Protein AF-A0A2V9P1M4-F1 (afdb_monomer)

Radius of gyration: 25.51 Å; Cα contacts (8 Å, |Δi|>4): 39; chains: 1; bounding box: 44×71×65 Å

Mean predicted aligned error: 12.9 Å

Nearest PDB structures (foldseek):
  6bqh-assembly1_A  TM=2.956E-01  e=7.735E+00  Homo sapiens

Solvent-accessible surface area (backbone atoms only — not comparable to full-atom values): 7686 Å² total; per-residue (Å²): 138,79,82,74,81,78,71,78,79,81,72,79,72,79,83,75,91,84,79,88,86,86,81,90,72,54,71,66,60,48,50,52,46,45,53,58,19,52,78,68,78,41,53,51,71,60,44,52,52,50,53,57,50,47,46,73,73,38,70,52,53,63,55,52,50,49,51,54,49,22,50,51,42,26,52,50,50,50,46,65,73,47,45,63,48,50,76,73,69,48,84,81,51,72,71,57,52,52,52,50,51,54,52,30,69,76,41,18,60,63,52,30,52,54,53,50,54,53,48,56,61,48,52,69,72,75,110

Structure (mmCIF, N/CA/C/O backbone):
data_AF-A0A2V9P1M4-F1
#
_entry.id   AF-A0A2V9P1M4-F1
#
loop_
_atom_site.group_PDB
_atom_site.id
_atom_site.type_symbol
_atom_site.label_atom_id
_atom_site.label_alt_id
_atom_site.label_comp_id
_atom_site.label_asym_id
_atom_site.label_entity_id
_atom_site.label_seq_id
_atom_site.pdbx_PDB_ins_code
_atom_site.Cartn_x
_atom_site.Cartn_y
_atom_site.Cartn_z
_atom_site.occupancy
_atom_site.B_iso_or_equiv
_atom_site.auth_seq_id
_atom_site.auth_comp_id
_atom_site.auth_asym_id
_atom_site.auth_atom_id
_atom_site.pdbx_PDB_model_num
ATOM 1 N N . MET A 1 1 ? -6.732 -53.934 22.215 1.00 42.06 1 MET A N 1
ATOM 2 C CA . MET A 1 1 ? -5.546 -53.062 22.330 1.00 42.06 1 MET A CA 1
ATOM 3 C C . MET A 1 1 ? -5.959 -51.726 21.736 1.00 42.06 1 MET A C 1
ATOM 5 O O . MET A 1 1 ? -5.964 -51.581 20.524 1.00 42.06 1 MET A O 1
ATOM 9 N N . ALA A 1 2 ? -6.555 -50.879 22.578 1.00 39.78 2 ALA A N 1
ATOM 10 C CA . ALA A 1 2 ? -7.315 -49.707 22.156 1.00 39.78 2 ALA A CA 1
ATOM 11 C C . ALA A 1 2 ? -6.387 -48.534 21.825 1.00 39.78 2 ALA A C 1
ATOM 13 O O . ALA A 1 2 ? -5.403 -48.298 22.524 1.00 39.78 2 ALA A O 1
ATOM 14 N N . ASP A 1 3 ? -6.744 -47.843 20.750 1.00 48.31 3 ASP A N 1
ATOM 15 C CA . ASP A 1 3 ? -6.136 -46.643 20.192 1.00 48.31 3 ASP A CA 1
ATOM 16 C C . ASP A 1 3 ? -6.180 -45.480 21.204 1.00 48.31 3 ASP A C 1
ATOM 18 O O . ASP A 1 3 ? -7.155 -44.739 21.304 1.00 48.31 3 ASP A O 1
ATOM 22 N N . GLN A 1 4 ? -5.126 -45.365 22.020 1.00 50.44 4 GLN A N 1
ATOM 23 C CA . GLN A 1 4 ? -4.966 -44.318 23.042 1.00 50.44 4 GLN A CA 1
ATOM 24 C C . GLN A 1 4 ? -4.509 -42.971 22.458 1.00 50.44 4 GLN A C 1
ATOM 26 O O . GLN A 1 4 ? -4.372 -41.992 23.187 1.00 50.44 4 GLN A O 1
ATOM 31 N N . THR A 1 5 ? -4.303 -42.889 21.144 1.00 48.12 5 THR A N 1
ATOM 32 C CA . THR A 1 5 ? -3.754 -41.697 20.482 1.00 48.12 5 THR A CA 1
ATOM 33 C C . THR A 1 5 ? -4.825 -40.653 20.149 1.00 48.12 5 THR A C 1
ATOM 35 O O . THR A 1 5 ? -4.497 -39.500 19.886 1.00 48.12 5 THR A O 1
ATOM 38 N N . ASN A 1 6 ? -6.111 -41.021 20.210 1.00 47.22 6 ASN A N 1
ATOM 39 C CA . ASN A 1 6 ? -7.233 -40.174 19.782 1.00 47.22 6 ASN A CA 1
ATOM 40 C C . ASN A 1 6 ? -7.983 -39.447 20.920 1.00 47.22 6 ASN A C 1
ATOM 42 O O . ASN A 1 6 ? -8.973 -38.766 20.669 1.00 47.22 6 ASN A O 1
ATOM 46 N N . LEU A 1 7 ? -7.527 -39.563 22.173 1.00 46.69 7 LEU A N 1
ATOM 47 C CA . LEU A 1 7 ? -8.190 -38.961 23.346 1.00 46.69 7 LEU A CA 1
ATOM 48 C C . LEU A 1 7 ? -7.508 -37.685 23.873 1.00 46.69 7 LEU A C 1
ATOM 50 O O . LEU A 1 7 ? -8.046 -37.038 24.768 1.00 46.69 7 LEU A O 1
ATOM 54 N N . ALA A 1 8 ? -6.352 -37.292 23.324 1.00 45.22 8 ALA A N 1
ATOM 55 C CA . ALA A 1 8 ? -5.560 -36.178 23.859 1.00 45.22 8 ALA A CA 1
ATOM 56 C C . ALA A 1 8 ? -5.923 -34.788 23.294 1.00 45.22 8 ALA A C 1
ATOM 58 O O . ALA A 1 8 ? -5.619 -33.790 23.936 1.00 45.22 8 ALA A O 1
ATOM 59 N N . ASN A 1 9 ? -6.613 -34.698 22.150 1.00 50.12 9 ASN A N 1
ATOM 60 C CA . ASN A 1 9 ? -6.872 -33.413 21.471 1.00 50.12 9 ASN A CA 1
ATOM 61 C C . ASN A 1 9 ? -8.322 -32.904 21.585 1.00 50.12 9 ASN A C 1
ATOM 63 O O . ASN A 1 9 ? -8.681 -31.918 20.949 1.00 50.12 9 ASN A O 1
ATOM 67 N N . ALA A 1 10 ? -9.176 -33.550 22.384 1.00 49.53 10 ALA A N 1
ATOM 68 C CA . ALA A 1 10 ? -10.601 -33.208 22.471 1.00 49.53 10 ALA A CA 1
ATOM 69 C C . ALA A 1 10 ? -10.951 -32.166 23.556 1.00 49.53 10 ALA A C 1
ATOM 71 O O . ALA A 1 10 ? -12.132 -31.901 23.773 1.00 49.53 10 ALA A O 1
ATOM 72 N N . ASN A 1 11 ? -9.966 -31.596 24.268 1.00 51.00 11 ASN A N 1
ATOM 73 C CA . ASN A 1 11 ? -10.233 -30.793 25.472 1.00 51.00 11 ASN A CA 1
ATOM 74 C C . ASN A 1 11 ? -9.449 -29.472 25.583 1.00 51.00 11 ASN A C 1
ATOM 76 O O . ASN A 1 11 ? -9.343 -28.907 26.674 1.00 51.00 11 ASN A O 1
ATOM 80 N N . GLU A 1 12 ? -8.922 -28.941 24.479 1.00 57.66 12 GLU A N 1
ATOM 81 C CA . GLU A 1 12 ? -8.450 -27.554 24.464 1.00 57.66 12 GLU A CA 1
ATOM 82 C C . GLU A 1 12 ? -9.666 -26.622 24.437 1.00 57.66 12 GLU A C 1
ATOM 84 O O . GLU A 1 12 ? -10.280 -26.371 23.399 1.00 57.66 12 GLU A O 1
ATOM 89 N N . LYS A 1 13 ? -10.070 -26.138 25.617 1.00 63.06 13 LYS A N 1
ATOM 90 C CA . LYS A 1 13 ? -11.090 -25.091 25.721 1.00 63.06 13 LYS A CA 1
ATOM 91 C C . LYS A 1 13 ? -10.616 -23.867 24.925 1.00 63.06 13 LYS A C 1
ATOM 93 O O . LYS A 1 13 ? -9.470 -23.459 25.118 1.00 63.06 13 LYS A O 1
ATOM 98 N N . PRO A 1 14 ? -11.474 -23.246 24.092 1.00 69.38 14 PRO A N 1
ATOM 99 C CA . PRO A 1 14 ? -11.111 -22.019 23.401 1.00 69.38 14 PRO A CA 1
ATOM 100 C C . PRO A 1 14 ? -10.651 -20.974 24.418 1.00 69.38 14 PRO A C 1
ATOM 102 O O . PRO A 1 14 ? -11.343 -20.721 25.408 1.00 69.38 14 PRO A O 1
ATOM 105 N N . GLU A 1 15 ? -9.487 -20.378 24.180 1.00 83.00 15 GLU A N 1
ATOM 106 C CA . GLU A 1 15 ? -8.945 -19.341 25.050 1.00 83.00 15 GLU A CA 1
ATOM 107 C C . GLU A 1 15 ? -9.929 -18.160 25.133 1.00 83.00 15 GLU A C 1
ATOM 109 O O . GLU A 1 15 ? -10.328 -17.570 24.122 1.00 83.00 15 GLU A O 1
ATOM 114 N N . LEU A 1 16 ? -10.367 -17.837 26.353 1.00 88.88 16 LEU A N 1
ATOM 115 C CA . LEU A 1 16 ? -11.350 -16.784 26.587 1.00 88.88 16 LEU A CA 1
ATOM 116 C C . LEU A 1 16 ? -10.708 -15.404 26.399 1.00 88.88 16 LEU A C 1
ATOM 118 O O . LEU A 1 16 ? -9.660 -15.089 26.963 1.00 88.88 16 LEU A O 1
ATOM 122 N N . ARG A 1 17 ? -11.384 -14.534 25.643 1.00 86.19 17 ARG A N 1
ATOM 123 C CA . ARG A 1 17 ? -10.972 -13.139 25.436 1.00 86.19 17 ARG A CA 1
ATOM 124 C C . ARG A 1 17 ? -11.319 -12.320 26.688 1.00 86.19 17 ARG A C 1
ATOM 126 O O . ARG A 1 17 ? -12.442 -11.852 26.821 1.00 86.19 17 ARG A O 1
ATOM 133 N N . VAL A 1 18 ? -10.364 -12.169 27.608 1.00 92.69 18 VAL A N 1
ATOM 134 C CA . VAL A 1 18 ? -10.581 -11.531 28.930 1.00 92.69 18 VAL A CA 1
ATOM 135 C C . VAL A 1 18 ? -9.950 -10.143 29.089 1.00 92.69 18 VAL A C 1
ATOM 137 O O . VAL A 1 18 ? -10.077 -9.521 30.142 1.00 92.69 18 VAL A O 1
ATOM 140 N N . LYS A 1 19 ? -9.224 -9.655 28.078 1.00 91.56 19 LYS A N 1
ATOM 141 C CA . LYS A 1 19 ? -8.552 -8.347 28.104 1.00 91.56 19 LYS A CA 1
ATOM 142 C C . LYS A 1 19 ? -9.238 -7.377 27.148 1.00 91.56 19 LYS A C 1
ATOM 144 O O . LYS A 1 19 ? -9.525 -7.738 26.009 1.00 91.56 19 LYS A O 1
ATOM 149 N N . THR A 1 20 ? -9.434 -6.146 27.608 1.00 92.50 20 THR A N 1
ATOM 150 C CA . THR A 1 20 ? -10.023 -5.058 26.821 1.00 92.50 20 THR A CA 1
ATOM 151 C C . THR A 1 20 ? -8.928 -4.115 26.337 1.00 92.50 20 THR A C 1
ATOM 153 O O . THR A 1 20 ? -8.120 -3.645 27.135 1.00 92.50 20 THR A O 1
ATOM 156 N N . ALA A 1 21 ? -8.930 -3.820 25.038 1.00 88.81 21 ALA A N 1
ATOM 157 C CA . ALA A 1 21 ? -8.201 -2.705 24.444 1.00 88.81 21 ALA A CA 1
ATOM 158 C C . ALA A 1 21 ? -9.233 -1.677 23.966 1.00 88.81 21 ALA A C 1
ATOM 160 O O . ALA A 1 21 ? -10.170 -2.040 23.256 1.00 88.81 21 ALA A O 1
ATOM 161 N N . SER A 1 22 ? -9.099 -0.420 24.385 1.00 91.50 22 SER A N 1
ATOM 162 C CA . SER A 1 22 ? -10.086 0.628 24.107 1.00 91.50 22 SER A CA 1
ATOM 163 C C . SER A 1 22 ? -9.425 1.985 23.898 1.00 91.50 22 SER A C 1
ATOM 165 O O . SER A 1 22 ? -8.449 2.305 24.575 1.00 91.50 22 SER A O 1
ATOM 167 N N . THR A 1 23 ? -10.017 2.799 23.029 1.00 93.62 23 THR A N 1
ATOM 168 C CA . THR A 1 23 ? -9.713 4.224 22.860 1.00 93.62 23 THR A CA 1
ATOM 169 C C . THR A 1 23 ? -11.022 5.006 22.763 1.00 93.62 23 THR A C 1
ATOM 171 O O . THR A 1 23 ? -12.066 4.420 22.473 1.00 93.62 23 THR A O 1
ATOM 174 N N . LYS A 1 24 ? -10.986 6.309 23.042 1.00 96.25 24 LYS A N 1
ATOM 175 C CA . LYS A 1 24 ? -12.150 7.184 22.860 1.00 96.25 24 LYS A CA 1
ATOM 176 C C . LYS A 1 24 ? -12.200 7.652 21.409 1.00 96.25 24 LYS A C 1
ATOM 178 O O . LYS A 1 24 ? -11.156 7.963 20.846 1.00 96.25 24 LYS A O 1
ATOM 183 N N . LEU A 1 25 ? -13.405 7.706 20.857 1.00 95.62 25 LEU A N 1
ATOM 184 C CA . LEU A 1 25 ? -13.701 8.202 19.518 1.00 95.62 25 LEU A CA 1
ATOM 185 C C . LEU A 1 25 ? -14.767 9.289 19.629 1.00 95.62 25 LEU A C 1
ATOM 187 O O . LEU A 1 25 ? -15.576 9.289 20.562 1.00 95.62 25 LEU A O 1
ATOM 191 N N . THR A 1 26 ? -14.748 10.216 18.689 1.00 97.69 26 THR A N 1
ATOM 192 C CA . THR A 1 26 ? -15.862 11.121 18.426 1.00 97.69 26 THR A CA 1
ATOM 193 C C . THR A 1 26 ? -17.036 10.356 17.811 1.00 97.69 26 THR A C 1
ATOM 195 O O . THR A 1 26 ? -16.881 9.237 17.319 1.00 97.69 26 THR A O 1
ATOM 198 N N . GLU A 1 27 ? -18.219 10.971 17.817 1.00 96.94 27 GLU A N 1
ATOM 199 C CA . GLU A 1 27 ? -19.419 10.379 17.214 1.00 96.94 27 GLU A CA 1
ATOM 200 C C . GLU A 1 27 ? -19.220 10.092 15.717 1.00 96.94 27 GLU A C 1
ATOM 202 O O . GLU A 1 27 ? -19.555 9.011 15.238 1.00 96.94 27 GLU A O 1
ATOM 207 N N . ASN A 1 28 ? -18.599 11.030 14.992 1.00 96.69 28 ASN A N 1
ATOM 208 C CA . ASN A 1 28 ? -18.330 10.879 13.562 1.00 96.69 28 ASN A CA 1
ATOM 209 C C . ASN A 1 28 ? -17.363 9.721 13.285 1.00 96.69 28 ASN A C 1
ATOM 211 O O . ASN A 1 28 ? -17.659 8.875 12.446 1.00 96.69 28 ASN A O 1
ATOM 215 N N . GLU A 1 29 ? -16.250 9.639 14.023 1.00 96.00 29 GLU A N 1
ATOM 216 C CA . GLU A 1 29 ? -15.299 8.530 13.877 1.00 96.00 29 GLU A CA 1
ATOM 217 C C . GLU A 1 29 ? -15.983 7.186 14.148 1.00 96.00 29 GLU A C 1
ATOM 219 O O . GLU A 1 29 ? -15.779 6.227 13.409 1.00 96.00 29 GLU A O 1
ATOM 224 N N . PHE A 1 30 ? -16.831 7.099 15.178 1.00 96.19 30 PHE A N 1
ATOM 225 C CA . PHE A 1 30 ? -17.548 5.862 15.478 1.00 96.19 30 PHE A CA 1
ATOM 226 C C . PHE A 1 30 ? -18.547 5.478 14.373 1.00 96.19 30 PHE A C 1
ATOM 228 O O . PHE A 1 30 ? -18.597 4.308 13.985 1.00 96.19 30 PHE A O 1
ATOM 235 N N . ALA A 1 31 ? -19.283 6.446 13.820 1.00 96.31 31 ALA A N 1
ATOM 236 C CA . ALA A 1 31 ? -20.208 6.223 12.709 1.00 96.31 31 ALA A CA 1
ATOM 237 C C . ALA A 1 31 ? -19.494 5.712 11.442 1.00 96.31 31 ALA A C 1
ATOM 239 O O . ALA A 1 31 ? -20.002 4.820 10.759 1.00 96.31 31 ALA A O 1
ATOM 240 N N . GLU A 1 32 ? -18.292 6.216 11.147 1.00 95.75 32 GLU A N 1
ATOM 241 C CA . GLU A 1 32 ? -17.460 5.712 10.047 1.00 95.75 32 GLU A CA 1
ATOM 242 C C . GLU A 1 32 ? -17.068 4.242 10.252 1.00 95.75 32 GLU A C 1
ATOM 244 O O . GLU A 1 32 ? -17.186 3.427 9.328 1.00 95.75 32 GLU A O 1
ATOM 249 N N . LEU A 1 33 ? -16.659 3.872 11.473 1.00 95.25 33 LEU A N 1
ATOM 250 C CA . LEU A 1 33 ? -16.329 2.483 11.804 1.00 95.25 33 LEU A CA 1
ATOM 251 C C . LEU A 1 33 ? -17.547 1.563 11.686 1.00 95.25 33 LEU A C 1
ATOM 253 O O . LEU A 1 33 ? -17.433 0.442 11.181 1.00 95.25 33 LEU A O 1
ATOM 257 N N . GLU A 1 34 ? -18.713 2.029 12.132 1.00 96.31 34 GLU A N 1
ATOM 258 C CA . GLU A 1 34 ? -19.965 1.282 12.048 1.00 96.31 34 GLU A CA 1
ATOM 259 C C . GLU A 1 34 ? -20.385 1.039 10.598 1.00 96.31 34 GLU A C 1
ATOM 261 O O . GLU A 1 34 ? -20.682 -0.103 10.225 1.00 96.31 34 GLU A O 1
ATOM 266 N N . ALA A 1 35 ? -20.330 2.069 9.754 1.00 95.69 35 ALA A N 1
ATOM 267 C CA . ALA A 1 35 ? -20.619 1.944 8.331 1.00 95.69 35 ALA A CA 1
ATOM 268 C C . ALA A 1 35 ? -19.660 0.953 7.649 1.00 95.69 35 ALA A C 1
ATOM 270 O O . ALA A 1 35 ? -20.094 0.075 6.897 1.00 95.69 35 ALA A O 1
ATOM 271 N N . PHE A 1 36 ? -18.360 1.044 7.943 1.00 95.62 36 PHE A N 1
ATOM 272 C CA . PHE A 1 36 ? -17.340 0.182 7.347 1.00 95.62 36 PHE A CA 1
ATOM 273 C C . PHE A 1 36 ? -17.480 -1.293 7.752 1.00 95.62 36 PHE A C 1
ATOM 275 O O . PHE A 1 36 ? -17.316 -2.187 6.911 1.00 95.62 36 PHE A O 1
ATOM 282 N N . ALA A 1 37 ? -17.773 -1.555 9.030 1.00 94.69 37 ALA A N 1
ATOM 283 C CA . ALA A 1 37 ? -17.994 -2.902 9.550 1.00 94.69 37 ALA A CA 1
ATOM 284 C C . ALA A 1 37 ? -19.296 -3.504 8.997 1.00 94.69 37 ALA A C 1
ATOM 286 O O . ALA A 1 37 ? -19.308 -4.654 8.545 1.00 94.69 37 ALA A O 1
ATOM 287 N N . SER A 1 38 ? -20.359 -2.697 8.925 1.00 93.94 38 SER A N 1
ATOM 288 C CA . SER A 1 38 ? -21.662 -3.104 8.387 1.00 93.94 38 SER A CA 1
ATOM 289 C C . SER A 1 38 ? -21.583 -3.507 6.915 1.00 93.94 38 SER A C 1
ATOM 291 O O . SER A 1 38 ? -22.130 -4.541 6.535 1.00 93.94 38 SER A O 1
ATOM 293 N N . GLN A 1 39 ? -20.820 -2.774 6.093 1.00 94.50 39 GLN A N 1
ATOM 294 C CA . GLN A 1 39 ? -20.564 -3.137 4.689 1.00 94.50 39 GLN A CA 1
ATOM 295 C C . GLN A 1 39 ? -19.907 -4.519 4.524 1.00 94.50 39 GLN A C 1
ATOM 297 O O . GLN A 1 39 ? -20.012 -5.132 3.464 1.00 94.50 39 GLN A O 1
ATOM 302 N N . ARG A 1 40 ? -19.230 -5.024 5.563 1.00 91.88 40 ARG A N 1
ATOM 303 C CA . ARG A 1 40 ? -18.559 -6.334 5.582 1.00 91.88 40 ARG A CA 1
ATOM 304 C C . ARG A 1 40 ? -19.359 -7.412 6.313 1.00 91.88 40 ARG A C 1
ATOM 306 O O . ARG A 1 40 ? -18.865 -8.528 6.450 1.00 91.88 40 ARG A O 1
ATOM 313 N N . GLY A 1 41 ? -20.566 -7.096 6.791 1.00 94.50 41 GLY A N 1
ATOM 314 C CA . GLY A 1 41 ? -21.385 -8.015 7.584 1.00 94.50 41 GLY A CA 1
ATOM 315 C C . GLY A 1 41 ? -20.748 -8.391 8.927 1.00 94.50 41 GLY A C 1
ATOM 316 O O . GLY A 1 41 ? -20.981 -9.488 9.430 1.00 94.50 41 GLY A O 1
ATOM 317 N N . GLN A 1 42 ? -19.908 -7.518 9.489 1.00 94.81 42 GLN A N 1
ATOM 318 C CA . GLN A 1 42 ? -19.200 -7.741 10.751 1.00 94.81 42 GLN A CA 1
ATOM 319 C C . GLN A 1 42 ? -19.630 -6.718 11.805 1.00 94.81 42 GLN A C 1
ATOM 321 O O . GLN A 1 42 ? -20.040 -5.607 11.479 1.00 94.81 42 GLN A O 1
ATOM 326 N N . SER A 1 43 ? -19.503 -7.071 13.088 1.00 95.31 43 SER A N 1
ATOM 327 C CA . SER A 1 43 ? -19.643 -6.090 14.167 1.00 95.31 43 SER A CA 1
ATOM 328 C C . SER A 1 43 ? -18.399 -5.206 14.256 1.00 95.31 43 SER A C 1
ATOM 330 O O . SER A 1 43 ? -17.286 -5.652 13.959 1.00 95.31 43 SER A O 1
ATOM 332 N N . VAL A 1 44 ? -18.570 -3.975 14.746 1.00 94.31 44 VAL A N 1
ATOM 333 C CA . VAL A 1 44 ? -17.458 -3.036 14.971 1.00 94.31 44 VAL A CA 1
ATOM 334 C C . VAL A 1 44 ? -16.374 -3.663 15.851 1.00 94.31 44 VAL A C 1
ATOM 336 O O . VAL A 1 44 ? -15.193 -3.575 15.535 1.00 94.31 44 VAL A O 1
ATOM 339 N N . SER A 1 45 ? -16.750 -4.376 16.918 1.00 92.50 45 SER A N 1
ATOM 340 C CA . SER A 1 45 ? -15.787 -5.019 17.822 1.00 92.50 45 SER A CA 1
ATOM 341 C C . SER A 1 45 ? -14.973 -6.134 17.155 1.00 92.50 45 SER A C 1
ATOM 343 O O . SER A 1 45 ? -13.778 -6.261 17.428 1.00 92.50 45 SER A O 1
ATOM 345 N N . GLU A 1 46 ? -15.589 -6.947 16.291 1.00 93.12 46 GLU A N 1
ATOM 346 C CA . GLU A 1 46 ? -14.862 -8.001 15.575 1.00 93.12 46 GLU A CA 1
ATOM 347 C C . GLU A 1 46 ? -13.950 -7.396 14.502 1.00 93.12 46 GLU A C 1
ATOM 349 O O . GLU A 1 46 ? -12.797 -7.814 14.383 1.00 93.12 46 GLU A O 1
ATOM 354 N N . TRP A 1 47 ? -14.415 -6.355 13.806 1.00 94.62 47 TRP A N 1
ATOM 355 C CA . TRP A 1 47 ? -13.594 -5.621 12.849 1.00 94.62 47 TRP A CA 1
ATOM 356 C C . TRP A 1 47 ? -12.378 -4.955 13.518 1.00 94.62 47 TRP A C 1
ATOM 358 O O . TRP A 1 47 ? -11.251 -5.202 13.088 1.00 94.62 47 TRP A O 1
ATOM 368 N N . ILE A 1 48 ? -12.562 -4.198 14.611 1.00 93.81 48 ILE A N 1
ATOM 369 C CA . ILE A 1 48 ? -11.463 -3.544 15.353 1.00 93.81 48 ILE A CA 1
ATOM 370 C C . ILE A 1 48 ? -10.418 -4.578 15.774 1.00 93.81 48 ILE A C 1
ATOM 372 O O . ILE A 1 48 ? -9.215 -4.378 15.602 1.00 93.81 48 ILE A O 1
ATOM 376 N N . ARG A 1 49 ? -10.870 -5.717 16.309 1.00 92.56 49 ARG A N 1
ATOM 377 C CA . ARG A 1 49 ? -9.972 -6.797 16.720 1.00 92.56 49 ARG A CA 1
ATOM 378 C C . ARG A 1 49 ? -9.161 -7.326 15.541 1.00 92.56 49 ARG A C 1
ATOM 380 O O . ARG A 1 49 ? -7.954 -7.520 15.682 1.00 92.56 49 ARG A O 1
ATOM 387 N N . GLN A 1 50 ? -9.810 -7.598 14.411 1.00 91.25 50 GLN A N 1
ATOM 388 C CA . GLN A 1 50 ? -9.133 -8.093 13.214 1.00 91.25 50 GLN A CA 1
ATOM 389 C C . GLN A 1 50 ? -8.127 -7.071 12.689 1.00 91.25 50 GLN A C 1
ATOM 391 O O . GLN A 1 50 ? -6.987 -7.450 12.436 1.00 91.25 50 GLN A O 1
ATOM 396 N N . ALA A 1 51 ? -8.507 -5.795 12.610 1.00 90.25 51 ALA A N 1
ATOM 397 C CA . ALA A 1 51 ? -7.639 -4.712 12.165 1.00 90.25 51 ALA A CA 1
ATOM 398 C C . ALA A 1 51 ? -6.378 -4.607 13.040 1.00 90.25 51 ALA A C 1
ATOM 400 O O . ALA A 1 51 ? -5.266 -4.752 12.531 1.00 90.25 51 ALA A O 1
ATOM 401 N N . LEU A 1 52 ? -6.532 -4.489 14.364 1.00 91.12 52 LEU A N 1
ATOM 402 C CA . LEU A 1 52 ? -5.404 -4.371 15.297 1.00 91.12 52 LEU A CA 1
ATOM 403 C C . LEU A 1 52 ? -4.491 -5.603 15.275 1.00 91.12 52 LEU A C 1
ATOM 405 O O . LEU A 1 52 ? -3.269 -5.476 15.233 1.00 91.12 52 LEU A O 1
ATOM 409 N N . LEU A 1 53 ? -5.064 -6.811 15.281 1.00 91.19 53 LEU A N 1
ATOM 410 C CA . LEU A 1 53 ? -4.260 -8.033 15.230 1.00 91.19 53 LEU A CA 1
ATOM 411 C C . LEU A 1 53 ? -3.589 -8.221 13.870 1.00 91.19 53 LEU A C 1
ATOM 413 O O . LEU A 1 53 ? -2.491 -8.769 13.823 1.00 91.19 53 LEU A O 1
ATOM 417 N N . SER A 1 54 ? -4.225 -7.795 12.777 1.00 85.94 54 SER A N 1
ATOM 418 C CA . SER A 1 54 ? -3.621 -7.854 11.447 1.00 85.94 54 SER A CA 1
ATOM 419 C C . SER A 1 54 ? -2.396 -6.952 11.353 1.00 85.94 54 SER A C 1
ATOM 421 O O . SER A 1 54 ? -1.376 -7.401 10.837 1.00 85.94 54 SER A O 1
ATOM 423 N N . GLU A 1 55 ? -2.455 -5.758 11.947 1.00 84.69 55 GLU A N 1
ATOM 424 C CA . GLU A 1 55 ? -1.342 -4.809 11.983 1.00 84.69 55 GLU A CA 1
ATOM 425 C C . GLU A 1 55 ? -0.183 -5.340 12.837 1.00 84.69 55 GLU A C 1
ATOM 427 O O . GLU A 1 55 ? 0.962 -5.375 12.396 1.00 84.69 55 GLU A O 1
ATOM 432 N N . VAL A 1 56 ? -0.480 -5.868 14.032 1.00 85.31 56 VAL A N 1
ATOM 433 C CA . VAL A 1 56 ? 0.539 -6.449 14.927 1.00 85.31 56 VAL A CA 1
ATOM 434 C C . VAL A 1 56 ? 1.189 -7.700 14.329 1.00 85.31 56 VAL A C 1
ATOM 436 O O . VAL A 1 56 ? 2.382 -7.931 14.522 1.00 85.31 56 VAL A O 1
ATOM 439 N N . ARG A 1 57 ? 0.421 -8.534 13.619 1.00 83.75 57 ARG A N 1
ATOM 440 C CA . ARG A 1 57 ? 0.923 -9.781 13.012 1.00 83.75 57 ARG A CA 1
ATOM 441 C C . ARG A 1 57 ? 1.653 -9.538 11.700 1.00 83.75 57 ARG A C 1
ATOM 443 O O . ARG A 1 57 ? 2.589 -10.269 11.393 1.00 83.75 57 ARG A O 1
ATOM 450 N N . ASN A 1 58 ? 1.242 -8.524 10.943 1.00 73.12 58 ASN A N 1
ATOM 451 C CA . ASN A 1 58 ? 1.825 -8.181 9.655 1.00 73.12 58 ASN A CA 1
ATOM 452 C C . ASN A 1 58 ? 2.299 -6.720 9.604 1.00 73.12 58 ASN A C 1
ATOM 454 O O . ASN A 1 58 ? 1.926 -6.003 8.675 1.00 73.12 58 ASN A O 1
ATOM 458 N N . PRO A 1 59 ? 3.222 -6.288 10.482 1.00 62.56 59 PRO A N 1
ATOM 459 C CA . PRO A 1 59 ? 3.817 -4.952 10.383 1.00 62.56 59 PRO A CA 1
ATOM 460 C C . PRO A 1 59 ? 4.587 -4.775 9.060 1.00 62.56 59 PRO A C 1
ATOM 462 O O . PRO A 1 59 ? 4.875 -3.666 8.622 1.00 62.56 59 PRO A O 1
ATOM 465 N N . ARG A 1 60 ? 4.910 -5.892 8.388 1.00 53.97 60 ARG A N 1
ATOM 466 C CA . ARG A 1 60 ? 5.523 -5.937 7.059 1.00 53.97 60 ARG A CA 1
ATOM 467 C C . ARG A 1 60 ? 4.527 -5.812 5.907 1.00 53.97 60 ARG A C 1
ATOM 469 O O . ARG A 1 60 ? 4.997 -5.668 4.791 1.00 53.97 60 ARG A O 1
ATOM 476 N N . ASN A 1 61 ? 3.205 -5.848 6.105 1.00 57.56 61 ASN A N 1
ATOM 477 C CA . ASN A 1 61 ? 2.261 -5.714 4.985 1.00 57.56 61 ASN A CA 1
ATOM 478 C C . ASN A 1 61 ? 2.377 -4.347 4.301 1.00 57.56 61 ASN A C 1
ATOM 480 O O . ASN A 1 61 ? 2.256 -4.283 3.079 1.00 57.56 61 ASN A O 1
ATOM 484 N N . SER A 1 62 ? 2.697 -3.279 5.037 1.00 62.62 62 SER A N 1
ATOM 485 C CA . SER A 1 62 ? 3.005 -1.977 4.433 1.00 62.62 62 SER A CA 1
ATOM 486 C C . SER A 1 62 ? 4.295 -2.036 3.603 1.00 62.62 62 SER A C 1
ATOM 488 O O . SER A 1 62 ? 4.312 -1.589 2.457 1.00 62.62 62 SER A O 1
ATOM 490 N N . ALA A 1 63 ? 5.342 -2.688 4.121 1.00 64.94 63 ALA A N 1
ATOM 491 C CA . ALA A 1 63 ? 6.608 -2.884 3.419 1.00 64.94 63 ALA A CA 1
ATOM 492 C C . ALA A 1 63 ? 6.442 -3.771 2.174 1.00 64.94 63 ALA A C 1
ATOM 494 O O . ALA A 1 63 ? 6.885 -3.400 1.095 1.00 64.94 63 ALA A O 1
ATOM 495 N N . THR A 1 64 ? 5.750 -4.905 2.277 1.00 72.75 64 THR A N 1
ATOM 496 C CA . THR A 1 64 ? 5.454 -5.807 1.157 1.00 72.75 64 THR A CA 1
ATOM 497 C C . THR A 1 64 ? 4.601 -5.114 0.103 1.00 72.75 64 THR A C 1
ATOM 499 O O . THR A 1 64 ? 4.908 -5.221 -1.081 1.00 72.75 64 THR A O 1
ATOM 502 N N . THR A 1 65 ? 3.589 -4.341 0.506 1.00 79.12 65 THR A N 1
ATOM 503 C CA . THR A 1 65 ? 2.781 -3.540 -0.427 1.00 79.12 65 THR A CA 1
ATOM 504 C C . THR A 1 65 ? 3.641 -2.498 -1.136 1.00 79.12 65 THR A C 1
ATOM 506 O O . THR A 1 65 ? 3.552 -2.354 -2.354 1.00 79.12 65 THR A O 1
ATOM 509 N N . PHE A 1 66 ? 4.536 -1.825 -0.410 1.00 81.88 66 PHE A N 1
ATOM 510 C CA . PHE A 1 66 ? 5.480 -0.875 -0.991 1.00 81.88 66 PHE A CA 1
ATOM 511 C C . PHE A 1 66 ? 6.480 -1.547 -1.947 1.00 81.88 66 PHE A C 1
ATOM 513 O O . PHE A 1 66 ? 6.767 -1.010 -3.018 1.00 81.88 66 PHE A O 1
ATOM 520 N N . HIS A 1 67 ? 6.974 -2.743 -1.616 1.00 86.12 67 HIS A N 1
ATOM 521 C CA . HIS A 1 67 ? 7.851 -3.525 -2.486 1.00 86.12 67 HIS A CA 1
ATOM 522 C C . HIS A 1 67 ? 7.134 -3.947 -3.772 1.00 86.12 67 HIS A C 1
ATOM 524 O O . HIS A 1 67 ? 7.657 -3.713 -4.859 1.00 86.12 67 HIS A O 1
ATOM 530 N N . VAL A 1 68 ? 5.914 -4.487 -3.673 1.00 89.69 68 VAL A N 1
ATOM 531 C CA . VAL A 1 68 ? 5.099 -4.860 -4.842 1.00 89.69 68 VAL A CA 1
ATOM 532 C C . VAL A 1 68 ? 4.800 -3.634 -5.703 1.00 89.69 68 VAL A C 1
ATOM 534 O O . VAL A 1 68 ? 4.975 -3.677 -6.920 1.00 89.69 68 VAL A O 1
ATOM 537 N N . PHE A 1 69 ? 4.417 -2.514 -5.087 1.00 90.19 69 PHE A N 1
ATOM 538 C CA . PHE A 1 69 ? 4.194 -1.257 -5.797 1.00 90.19 69 PHE A CA 1
ATOM 539 C C . PHE A 1 69 ? 5.460 -0.773 -6.519 1.00 90.19 69 PHE A C 1
ATOM 541 O O . PHE A 1 69 ? 5.398 -0.357 -7.675 1.00 90.19 69 PHE A O 1
ATOM 548 N N . THR A 1 70 ? 6.622 -0.892 -5.877 1.00 93.44 70 THR A N 1
ATOM 549 C CA . THR A 1 70 ? 7.915 -0.540 -6.474 1.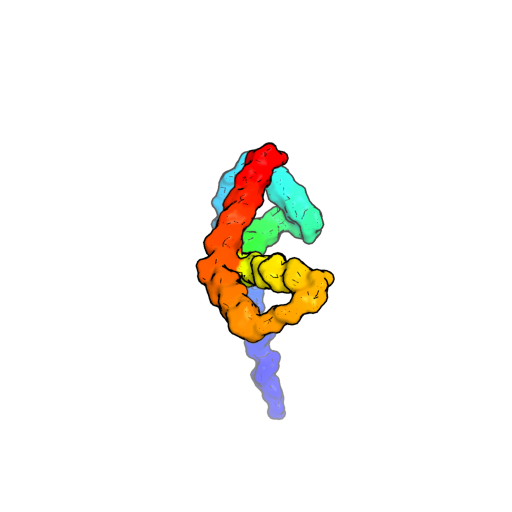00 93.44 70 THR A CA 1
ATOM 550 C C . THR A 1 70 ? 8.249 -1.410 -7.687 1.00 93.44 70 THR A C 1
ATOM 552 O O . THR A 1 70 ? 8.718 -0.886 -8.700 1.00 93.44 70 THR A O 1
ATOM 555 N N . GLU A 1 71 ? 7.979 -2.716 -7.630 1.00 95.44 71 GLU A N 1
ATOM 556 C CA . GLU A 1 71 ? 8.170 -3.605 -8.782 1.00 95.44 71 GLU A CA 1
ATOM 557 C C . GLU A 1 71 ? 7.202 -3.286 -9.927 1.00 95.44 71 GLU A C 1
ATOM 559 O O . GLU A 1 71 ? 7.626 -3.232 -11.081 1.00 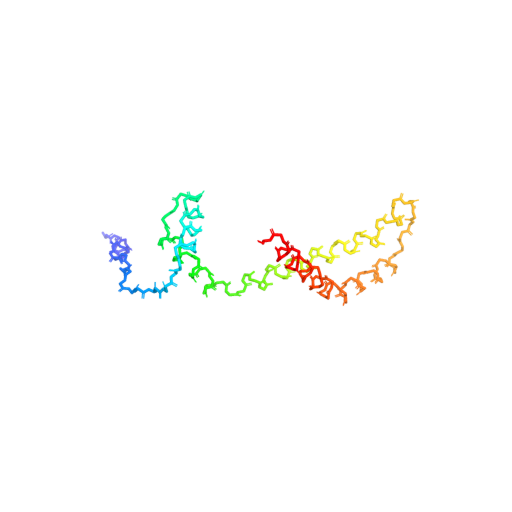95.44 71 GLU A O 1
ATOM 564 N N . LEU A 1 72 ? 5.934 -2.976 -9.633 1.00 95.62 72 LEU A N 1
ATOM 565 C CA . LEU A 1 72 ? 4.963 -2.545 -10.647 1.00 95.62 72 LEU A CA 1
ATOM 566 C C . LEU A 1 72 ? 5.404 -1.261 -11.361 1.00 95.62 72 LEU A C 1
ATOM 568 O O . LEU A 1 72 ? 5.317 -1.175 -12.586 1.00 95.62 72 LEU A O 1
ATOM 572 N N . VAL A 1 73 ? 5.933 -0.283 -10.620 1.00 95.06 73 VAL A N 1
ATOM 573 C CA . VAL A 1 73 ? 6.518 0.935 -11.206 1.00 95.06 73 VAL A CA 1
ATOM 574 C C . VAL A 1 73 ? 7.742 0.595 -12.059 1.00 95.06 73 VAL A C 1
ATOM 576 O O . VAL A 1 73 ? 7.917 1.168 -13.134 1.00 95.06 73 VAL A O 1
ATOM 579 N N . GLY A 1 74 ? 8.565 -0.363 -11.627 1.00 96.00 74 GLY A N 1
ATOM 580 C CA . GLY A 1 74 ? 9.677 -0.883 -12.421 1.00 96.00 74 GLY A CA 1
ATOM 581 C C . GLY A 1 74 ? 9.220 -1.464 -13.763 1.00 96.00 74 GLY A C 1
ATOM 582 O O . GLY A 1 74 ? 9.757 -1.092 -14.805 1.00 96.00 74 GLY A O 1
ATOM 583 N N . ILE A 1 75 ? 8.183 -2.306 -13.752 1.00 96.50 75 ILE A N 1
ATOM 584 C CA . ILE A 1 75 ? 7.583 -2.881 -14.966 1.00 96.50 75 ILE A CA 1
ATOM 585 C C . ILE A 1 75 ? 7.024 -1.775 -15.865 1.00 96.50 75 ILE A C 1
ATOM 587 O O . ILE A 1 75 ? 7.304 -1.761 -17.061 1.00 96.50 75 ILE A O 1
ATOM 591 N N . GLN A 1 76 ? 6.287 -0.811 -15.306 1.00 94.88 76 GLN A N 1
ATOM 592 C CA . GLN A 1 76 ? 5.756 0.319 -16.070 1.00 94.88 76 GLN A CA 1
ATOM 593 C C . GLN A 1 76 ? 6.876 1.119 -16.750 1.00 94.88 76 GLN A C 1
ATOM 595 O O . GLN A 1 76 ? 6.763 1.448 -17.930 1.00 94.88 76 GLN A O 1
ATOM 600 N N . LEU A 1 77 ? 7.961 1.424 -16.033 1.00 95.38 77 LEU A N 1
ATOM 601 C CA . LEU A 1 77 ? 9.111 2.133 -16.596 1.00 95.38 77 LEU A CA 1
ATOM 602 C C . LEU A 1 77 ? 9.776 1.319 -17.706 1.00 95.38 77 LEU A C 1
ATOM 604 O O . LEU A 1 77 ? 10.072 1.875 -18.761 1.00 95.38 77 LEU A O 1
ATOM 608 N N . LEU A 1 78 ? 9.982 0.018 -17.502 1.00 95.75 78 LEU A N 1
ATOM 609 C CA . LEU A 1 78 ? 10.539 -0.863 -18.526 1.00 95.75 78 LEU A CA 1
ATOM 610 C C . LEU A 1 78 ? 9.673 -0.852 -19.792 1.00 95.75 78 LEU A C 1
ATOM 612 O O . LEU A 1 78 ? 10.191 -0.647 -20.887 1.00 95.75 78 LEU A O 1
ATOM 616 N N . LEU A 1 79 ? 8.355 -0.996 -19.642 1.00 94.75 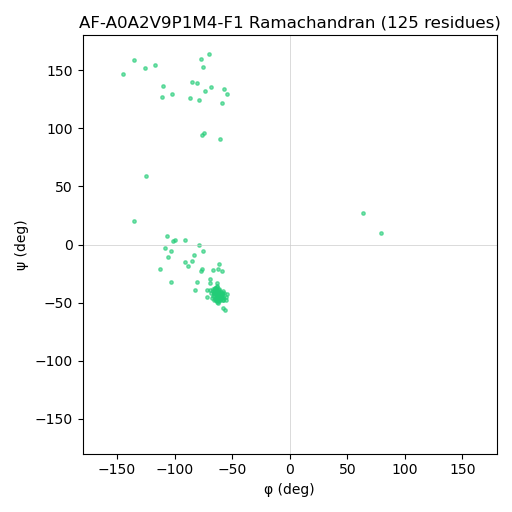79 LEU A N 1
ATOM 617 C CA . LEU A 1 79 ? 7.409 -0.962 -20.75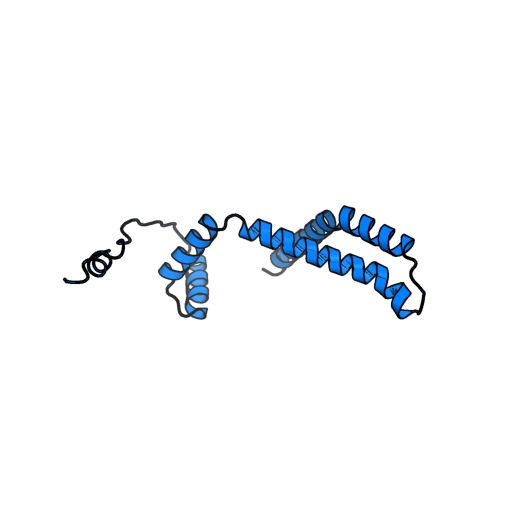5 1.00 94.75 79 LEU A CA 1
ATOM 618 C C . LEU A 1 79 ? 7.443 0.384 -21.483 1.00 94.75 79 LEU A C 1
ATOM 620 O O . LEU A 1 79 ? 7.583 0.409 -22.698 1.00 94.75 79 LEU A O 1
ATOM 624 N N . LEU A 1 80 ? 7.385 1.513 -20.777 1.00 92.38 80 LEU A N 1
ATOM 625 C CA . LEU A 1 80 ? 7.390 2.832 -21.422 1.00 92.38 80 LEU A CA 1
ATOM 626 C C . LEU A 1 80 ? 8.682 3.114 -22.201 1.00 92.38 80 LEU A C 1
ATOM 628 O O . LEU A 1 80 ? 8.626 3.726 -23.266 1.00 92.38 80 LEU A O 1
ATOM 632 N N . ASN A 1 81 ? 9.829 2.651 -21.699 1.00 91.00 81 ASN A N 1
ATOM 633 C CA . ASN A 1 81 ? 11.114 2.845 -22.374 1.00 91.00 81 ASN A CA 1
ATOM 634 C C . ASN A 1 81 ? 11.320 1.892 -23.564 1.00 91.00 81 ASN A C 1
ATOM 636 O O . ASN A 1 81 ? 12.085 2.214 -24.467 1.00 91.00 81 ASN A O 1
ATOM 640 N N . THR A 1 82 ? 10.632 0.747 -23.598 1.00 92.25 82 THR A N 1
ATOM 641 C CA . THR A 1 82 ? 10.809 -0.272 -24.650 1.00 92.25 82 THR A CA 1
ATOM 642 C C . THR A 1 82 ? 9.695 -0.265 -25.699 1.00 92.25 82 THR A C 1
ATOM 644 O O . THR A 1 82 ? 9.961 -0.511 -26.873 1.00 92.25 82 THR A O 1
ATOM 647 N N . LEU A 1 83 ? 8.456 0.076 -25.334 1.00 91.56 83 LEU A N 1
ATOM 648 C CA . LEU A 1 83 ? 7.298 0.032 -26.236 1.00 91.56 83 LEU A CA 1
ATOM 649 C C . LEU A 1 83 ? 7.400 1.021 -27.398 1.00 91.56 83 LEU A C 1
ATOM 651 O O . LEU A 1 83 ? 6.997 0.686 -28.505 1.00 91.56 83 LEU A O 1
ATOM 655 N N . GLY A 1 84 ? 7.936 2.224 -27.175 1.00 87.06 84 GLY A N 1
ATOM 656 C CA . GLY A 1 84 ? 8.054 3.241 -28.226 1.00 87.06 84 GLY A CA 1
ATOM 657 C C . GLY A 1 84 ? 8.831 2.742 -29.454 1.00 87.06 84 GLY A C 1
ATOM 658 O O . GLY A 1 84 ? 8.281 2.772 -30.555 1.00 87.06 84 GLY A O 1
ATOM 659 N N . PRO A 1 85 ? 10.080 2.266 -29.281 1.00 86.06 85 PRO A N 1
ATOM 660 C CA . PRO A 1 85 ? 10.842 1.616 -30.348 1.00 86.06 85 PRO A CA 1
ATOM 661 C C . PRO A 1 85 ? 10.130 0.388 -30.938 1.00 86.06 85 PRO A C 1
ATOM 663 O O . PRO A 1 85 ? 9.998 0.279 -32.154 1.00 86.06 85 PRO A O 1
ATOM 666 N N . LEU A 1 86 ? 9.594 -0.500 -30.091 1.00 88.75 86 LEU A N 1
ATOM 667 C CA . LEU A 1 86 ? 8.964 -1.745 -30.548 1.00 88.75 86 LEU A CA 1
ATOM 668 C C . LEU A 1 86 ? 7.726 -1.508 -31.429 1.00 88.75 86 LEU A C 1
ATOM 670 O O . LEU A 1 86 ? 7.552 -2.187 -32.437 1.00 88.75 86 LEU A O 1
ATOM 674 N N . ILE A 1 87 ? 6.885 -0.526 -31.091 1.00 90.75 87 ILE A N 1
ATOM 675 C CA . ILE A 1 87 ? 5.673 -0.191 -31.860 1.00 90.75 87 ILE A CA 1
ATOM 676 C C . ILE A 1 87 ? 6.024 0.434 -33.217 1.00 90.75 87 ILE A C 1
ATOM 678 O O . ILE A 1 87 ? 5.289 0.253 -34.184 1.00 90.75 87 ILE A O 1
ATOM 682 N N . ARG A 1 88 ? 7.159 1.136 -33.319 1.00 91.06 88 ARG A N 1
ATOM 683 C CA . ARG A 1 88 ? 7.662 1.676 -34.594 1.00 91.06 88 ARG A CA 1
ATOM 684 C C . ARG A 1 88 ? 8.279 0.612 -35.505 1.00 91.06 88 ARG A C 1
ATOM 686 O O . ARG A 1 88 ? 8.614 0.920 -36.644 1.00 91.06 88 ARG A O 1
ATOM 693 N N . GLY A 1 89 ? 8.406 -0.626 -35.024 1.00 87.94 89 GLY A N 1
ATOM 694 C CA . GLY A 1 89 ? 9.092 -1.706 -35.729 1.00 87.94 89 GLY A CA 1
ATOM 695 C C . GLY A 1 89 ? 10.616 -1.639 -35.608 1.00 87.94 89 GLY A C 1
ATOM 696 O O . GLY A 1 89 ? 11.309 -2.392 -36.296 1.00 87.94 89 GLY A O 1
ATOM 697 N N . ASP A 1 90 ? 11.145 -0.772 -34.737 1.00 88.06 90 ASP A N 1
ATOM 698 C CA . ASP A 1 90 ? 12.578 -0.683 -34.486 1.00 88.06 90 ASP A CA 1
ATOM 699 C C . ASP A 1 90 ? 13.049 -1.961 -33.777 1.00 88.06 90 ASP A C 1
ATOM 701 O O . ASP A 1 90 ? 12.430 -2.445 -32.823 1.00 88.06 90 ASP A O 1
ATOM 705 N N . LYS A 1 91 ? 14.182 -2.514 -34.222 1.00 85.56 91 LYS A N 1
ATOM 706 C CA . LYS A 1 91 ? 14.819 -3.634 -33.523 1.00 85.56 91 LYS A CA 1
ATOM 707 C C . LYS A 1 91 ? 15.590 -3.104 -32.323 1.00 85.56 91 LYS A C 1
ATOM 709 O O . LYS A 1 91 ? 16.481 -2.272 -32.467 1.00 85.56 91 LYS A O 1
ATOM 714 N N . MET A 1 92 ? 15.278 -3.633 -31.148 1.00 87.81 92 MET A N 1
ATOM 715 C CA . MET A 1 92 ? 16.015 -3.337 -29.927 1.00 87.81 92 MET A CA 1
ATOM 716 C C . MET A 1 92 ? 17.209 -4.287 -29.800 1.00 87.81 92 MET A C 1
ATOM 718 O O . MET A 1 92 ? 17.035 -5.504 -29.871 1.00 87.81 92 MET A O 1
ATOM 722 N N . THR A 1 93 ? 18.417 -3.743 -29.627 1.00 92.25 93 THR A N 1
ATOM 723 C CA . THR A 1 93 ? 19.606 -4.569 -29.369 1.00 92.25 93 THR A CA 1
ATOM 724 C C . THR A 1 93 ? 19.628 -5.046 -27.916 1.00 92.25 93 THR A C 1
ATOM 726 O O . THR A 1 93 ? 18.979 -4.454 -27.045 1.00 92.25 93 THR A O 1
ATOM 729 N N . ALA A 1 94 ? 20.383 -6.111 -27.643 1.00 90.56 94 ALA A N 1
ATOM 730 C CA . ALA A 1 94 ? 20.537 -6.639 -26.288 1.00 90.56 94 ALA A CA 1
ATOM 731 C C . ALA A 1 94 ? 21.185 -5.605 -25.351 1.00 90.56 94 ALA A C 1
ATOM 733 O O . ALA A 1 94 ? 20.738 -5.416 -24.224 1.00 90.56 94 ALA A O 1
ATOM 734 N N . GLU A 1 95 ? 22.166 -4.853 -25.853 1.00 91.81 95 GLU A N 1
ATOM 735 C CA . GLU A 1 95 ? 22.876 -3.814 -25.103 1.00 91.81 95 GLU A CA 1
ATOM 736 C C . GLU A 1 95 ? 21.940 -2.664 -24.713 1.00 91.81 95 GLU A C 1
ATOM 738 O O . GLU A 1 95 ? 22.028 -2.130 -23.605 1.00 91.81 95 GLU A O 1
ATOM 743 N N . HIS A 1 96 ? 21.016 -2.292 -25.606 1.00 90.00 96 HIS A N 1
ATOM 744 C CA . HIS A 1 96 ? 20.014 -1.273 -25.312 1.00 90.00 96 HIS A CA 1
ATOM 745 C C . HIS A 1 96 ? 19.031 -1.747 -24.236 1.00 90.00 96 HIS A C 1
ATOM 747 O O . HIS A 1 96 ? 18.738 -1.001 -23.301 1.00 90.00 96 HIS A O 1
ATOM 753 N N . LEU A 1 97 ? 18.557 -2.993 -24.327 1.00 92.12 97 LEU A N 1
ATOM 754 C CA . LEU A 1 97 ? 17.679 -3.576 -23.312 1.00 92.12 97 LEU A CA 1
ATOM 755 C C . LEU A 1 97 ? 18.360 -3.626 -21.936 1.00 92.12 97 LEU A C 1
ATOM 757 O O . LEU A 1 97 ? 17.757 -3.226 -20.939 1.00 92.12 97 LEU A O 1
ATOM 761 N N . ASP A 1 98 ? 19.624 -4.044 -21.878 1.00 94.56 98 ASP A N 1
ATOM 762 C CA . ASP A 1 98 ? 20.400 -4.086 -20.635 1.00 94.56 98 ASP A CA 1
ATOM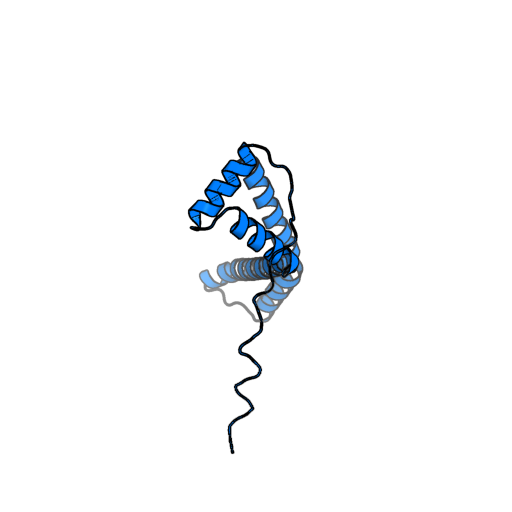 763 C C . ASP A 1 98 ? 20.588 -2.693 -20.021 1.00 94.56 98 ASP A C 1
ATOM 765 O O . ASP A 1 98 ? 20.483 -2.526 -18.800 1.00 94.56 98 ASP A O 1
ATOM 769 N N . ALA A 1 99 ? 20.826 -1.674 -20.850 1.00 94.94 99 ALA A N 1
ATOM 770 C CA . ALA A 1 99 ? 20.909 -0.290 -20.393 1.00 94.94 99 ALA A CA 1
ATOM 771 C C . ALA A 1 99 ? 19.583 0.176 -19.766 1.00 94.94 99 ALA A C 1
ATOM 773 O O . ALA A 1 99 ? 19.587 0.746 -18.669 1.00 94.94 99 ALA A O 1
ATOM 774 N N . VAL A 1 100 ? 18.448 -0.134 -20.404 1.00 94.88 100 VAL A N 1
ATOM 775 C CA . VAL A 1 100 ? 17.114 0.176 -19.867 1.00 94.88 100 VAL A CA 1
ATOM 776 C C . VAL A 1 100 ? 16.874 -0.558 -18.546 1.00 94.88 100 VAL A C 1
ATOM 778 O O . VAL A 1 100 ? 16.431 0.062 -17.580 1.00 94.88 100 VAL A O 1
ATOM 781 N N . LEU A 1 101 ? 17.207 -1.847 -18.450 1.00 95.19 101 LEU A N 1
ATOM 782 C CA . LEU A 1 101 ? 17.045 -2.620 -17.214 1.00 95.19 101 LEU A CA 1
ATOM 783 C C . LEU A 1 101 ? 17.845 -2.019 -16.050 1.00 95.19 101 LEU A C 1
ATOM 785 O O . LEU A 1 101 ? 17.299 -1.841 -14.959 1.00 95.19 101 LEU A O 1
ATOM 789 N N . ARG A 1 102 ? 19.106 -1.632 -16.278 1.00 96.38 102 ARG A N 1
ATOM 790 C CA . ARG A 1 102 ? 19.945 -0.966 -15.262 1.00 96.38 102 ARG A CA 1
ATOM 791 C C . ARG A 1 102 ? 19.366 0.385 -14.836 1.00 96.38 102 ARG A C 1
ATOM 793 O O . ARG A 1 102 ? 19.331 0.710 -13.644 1.00 96.38 102 ARG A O 1
ATOM 800 N N . GLN A 1 103 ? 18.867 1.166 -15.790 1.00 95.44 103 GLN A N 1
ATOM 801 C CA . GLN A 1 103 ? 18.207 2.437 -15.498 1.00 95.44 103 GLN A CA 1
ATOM 802 C C . GLN A 1 103 ? 16.937 2.228 -14.660 1.00 95.44 103 GLN A C 1
ATOM 804 O O . GLN A 1 103 ? 16.717 2.938 -13.677 1.00 95.44 103 GLN A O 1
ATOM 809 N N . VAL A 1 104 ? 16.111 1.238 -14.998 1.00 96.50 104 VAL A N 1
ATOM 810 C CA . VAL A 1 104 ? 14.901 0.902 -14.236 1.00 96.50 104 VAL A CA 1
ATOM 811 C C . VAL A 1 104 ? 15.263 0.459 -12.821 1.00 96.50 104 VAL A C 1
ATOM 813 O O . VAL A 1 104 ? 14.701 0.982 -11.862 1.00 96.50 104 VAL A O 1
ATOM 816 N N . GLN A 1 105 ? 16.235 -0.441 -12.659 1.00 93.94 105 GLN A N 1
ATOM 817 C CA . GLN A 1 105 ? 16.661 -0.931 -11.343 1.00 93.94 105 GLN A CA 1
ATOM 818 C C . GLN A 1 105 ? 17.153 0.194 -10.424 1.00 93.94 105 GLN A C 1
ATOM 820 O O . GLN A 1 105 ? 16.792 0.218 -9.249 1.00 93.94 105 GLN A O 1
ATOM 825 N N . SER A 1 106 ? 17.918 1.150 -10.960 1.00 94.62 106 SER A N 1
ATOM 826 C CA . SER A 1 106 ? 18.442 2.284 -10.185 1.00 94.62 106 SER A CA 1
ATOM 827 C C . SER A 1 106 ? 17.399 3.367 -9.875 1.00 94.62 106 SER A C 1
ATOM 829 O O . SER A 1 106 ? 17.577 4.129 -8.925 1.00 94.62 106 SER A O 1
ATOM 831 N N . SER A 1 107 ? 16.302 3.451 -10.638 1.00 94.12 107 SER A N 1
ATOM 832 C CA . SER A 1 107 ? 15.327 4.548 -10.521 1.00 94.12 107 SER A CA 1
ATOM 833 C C . SER A 1 107 ? 13.942 4.153 -9.994 1.00 94.12 107 SER A C 1
ATOM 835 O O . SER A 1 107 ? 13.243 5.024 -9.465 1.00 94.12 107 SER A O 1
ATOM 837 N N . LYS A 1 108 ? 13.540 2.873 -10.074 1.00 94.50 108 LYS A N 1
ATOM 838 C CA . LYS A 1 108 ? 12.177 2.413 -9.737 1.00 94.50 108 LYS A CA 1
ATOM 839 C C . LYS A 1 108 ? 11.740 2.766 -8.315 1.00 94.50 108 LYS A C 1
ATOM 841 O O . LYS A 1 108 ? 10.624 3.237 -8.137 1.00 94.50 108 LYS A O 1
ATOM 846 N N . ALA A 1 109 ? 12.625 2.629 -7.325 1.00 91.25 109 ALA A N 1
ATOM 847 C CA . ALA A 1 109 ? 12.307 2.907 -5.922 1.00 91.25 109 ALA A CA 1
ATOM 848 C C . ALA A 1 109 ? 12.009 4.394 -5.681 1.00 91.25 109 ALA A C 1
ATOM 850 O O . ALA A 1 109 ? 10.976 4.746 -5.114 1.00 91.25 109 ALA A O 1
ATOM 851 N N . ARG A 1 110 ? 12.867 5.286 -6.197 1.00 93.88 110 ARG A N 1
ATOM 852 C CA . ARG A 1 110 ? 12.633 6.735 -6.136 1.00 93.88 110 ARG A CA 1
ATOM 853 C C . ARG A 1 110 ? 11.330 7.107 -6.840 1.00 93.88 110 ARG A C 1
ATOM 855 O O . ARG A 1 110 ? 10.546 7.889 -6.310 1.00 93.88 110 ARG A O 1
ATOM 862 N N . LYS A 1 111 ? 11.080 6.535 -8.023 1.00 93.12 111 LYS A N 1
ATOM 863 C CA . LYS A 1 111 ? 9.871 6.841 -8.793 1.00 93.12 111 LYS A CA 1
ATOM 864 C C . LYS A 1 111 ? 8.601 6.348 -8.107 1.00 93.12 111 LYS A C 1
ATOM 866 O O . LYS A 1 111 ? 7.598 7.058 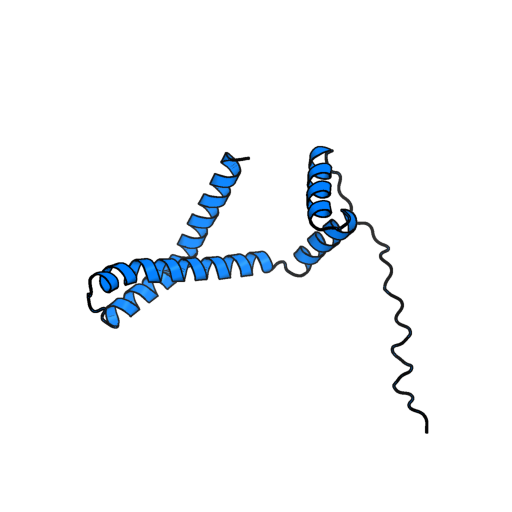-8.125 1.00 93.12 111 LYS A O 1
ATOM 871 N N . ALA A 1 112 ? 8.656 5.181 -7.473 1.00 91.94 112 ALA A N 1
ATOM 872 C CA . ALA A 1 112 ? 7.569 4.665 -6.658 1.00 91.94 112 ALA A CA 1
ATOM 873 C C . ALA A 1 112 ? 7.268 5.606 -5.485 1.00 91.94 112 ALA A C 1
ATOM 875 O O . ALA A 1 112 ? 6.119 6.005 -5.312 1.00 91.94 112 ALA A O 1
ATOM 876 N N . GLN A 1 113 ? 8.289 6.069 -4.760 1.00 89.00 113 GLN A N 1
ATOM 877 C CA . GLN A 1 113 ? 8.093 7.029 -3.672 1.00 89.00 113 GLN A CA 1
ATOM 878 C C . GLN A 1 113 ? 7.454 8.344 -4.153 1.00 89.00 113 GLN A C 1
ATOM 880 O O . GLN A 1 113 ? 6.506 8.832 -3.543 1.00 89.00 113 GLN A O 1
ATOM 885 N N . GLU A 1 114 ? 7.926 8.904 -5.272 1.00 91.94 114 GLU A N 1
ATOM 886 C CA . GLU A 1 114 ? 7.340 10.116 -5.865 1.00 91.94 114 GLU A CA 1
ATOM 887 C C . GLU A 1 114 ? 5.857 9.93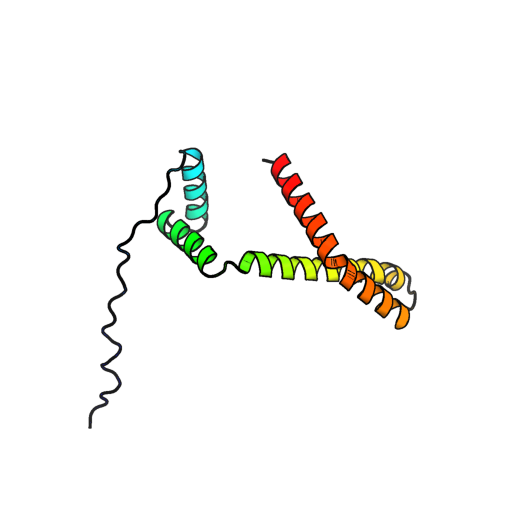6 -6.219 1.00 91.94 114 GLU A C 1
ATOM 889 O O . GLU A 1 114 ? 5.050 10.838 -5.994 1.00 91.94 114 GLU A O 1
ATOM 894 N N . LEU A 1 115 ? 5.492 8.789 -6.800 1.00 90.12 115 LEU A N 1
ATOM 895 C CA . LEU A 1 115 ? 4.113 8.487 -7.185 1.00 90.12 115 LEU A CA 1
ATOM 896 C C . LEU A 1 115 ? 3.208 8.286 -5.969 1.00 90.12 115 LEU A C 1
ATOM 898 O O . LEU A 1 115 ? 2.069 8.749 -5.992 1.00 90.12 115 LEU A O 1
ATOM 902 N N . LEU A 1 116 ? 3.712 7.637 -4.919 1.00 87.94 116 LEU A N 1
ATOM 903 C CA . LEU A 1 116 ? 2.975 7.450 -3.674 1.00 87.94 116 LEU A CA 1
ATOM 904 C C . LEU A 1 116 ? 2.678 8.799 -3.010 1.00 87.94 116 LEU A C 1
ATOM 906 O O . LEU A 1 116 ? 1.521 9.100 -2.736 1.00 87.94 116 LEU A O 1
ATOM 910 N N . ASN A 1 117 ? 3.695 9.654 -2.868 1.00 85.75 117 ASN A N 1
ATOM 911 C CA . ASN A 1 117 ? 3.532 10.993 -2.297 1.00 85.75 117 ASN A CA 1
ATOM 912 C C . ASN A 1 117 ? 2.517 11.830 -3.093 1.00 85.75 117 ASN A C 1
ATOM 914 O O . ASN A 1 117 ? 1.699 12.538 -2.517 1.00 85.75 117 ASN A O 1
ATOM 918 N N . LYS A 1 118 ? 2.526 11.732 -4.430 1.00 86.31 118 LYS A N 1
ATOM 919 C CA . LYS A 1 118 ? 1.544 12.430 -5.274 1.00 86.31 118 LYS A CA 1
ATOM 920 C C . LYS A 1 118 ? 0.107 11.967 -5.040 1.00 86.31 118 LYS A C 1
ATOM 922 O O . LYS A 1 118 ? -0.789 12.796 -5.148 1.00 86.31 118 LYS A O 1
ATOM 927 N N . ARG A 1 119 ? -0.117 10.674 -4.778 1.00 83.69 119 ARG A N 1
ATOM 928 C CA . ARG A 1 119 ? -1.459 10.132 -4.512 1.00 83.69 119 ARG A CA 1
ATOM 929 C C . ARG A 1 119 ? -1.973 10.557 -3.144 1.00 83.69 119 ARG A C 1
ATOM 931 O O . ARG A 1 119 ? -3.083 11.063 -3.084 1.00 83.69 119 ARG A O 1
ATOM 938 N N . LEU A 1 120 ? -1.137 10.462 -2.111 1.00 76.19 120 LEU A N 1
ATOM 939 C CA . LEU A 1 120 ? -1.482 10.931 -0.764 1.00 76.19 120 LEU A CA 1
ATOM 940 C C . LEU A 1 120 ? -1.899 12.411 -0.787 1.00 76.19 120 LEU A C 1
ATOM 942 O O . LEU A 1 120 ? -2.984 12.764 -0.341 1.00 76.19 120 LEU A O 1
ATOM 946 N N . ASN A 1 121 ? -1.112 13.258 -1.456 1.00 76.56 121 ASN A N 1
ATOM 947 C CA . ASN A 1 121 ? -1.428 14.683 -1.599 1.00 76.56 121 ASN A CA 1
ATOM 948 C C . ASN A 1 121 ? -2.687 14.963 -2.447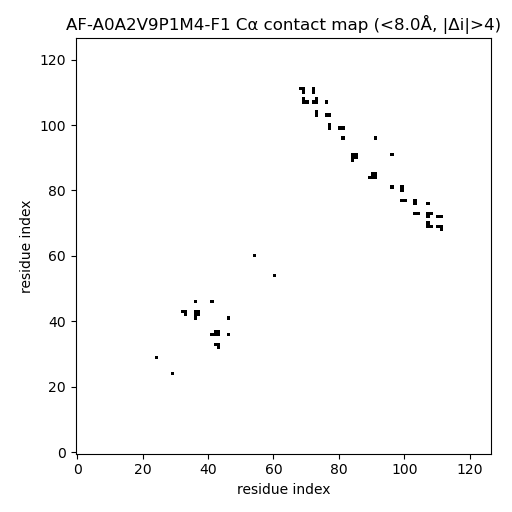 1.00 76.56 121 ASN A C 1
ATOM 950 O O . ASN A 1 121 ? -3.220 16.071 -2.403 1.00 76.56 121 ASN A O 1
ATOM 954 N N . ALA A 1 122 ? -3.106 14.029 -3.306 1.00 75.69 122 ALA A N 1
ATOM 955 C CA . ALA A 1 122 ? -4.324 14.167 -4.101 1.00 75.69 122 ALA A CA 1
ATOM 956 C C . ALA A 1 122 ? -5.560 13.777 -3.281 1.00 75.69 122 ALA A C 1
ATOM 958 O O . ALA A 1 122 ? -6.570 14.467 -3.370 1.00 75.69 122 ALA A O 1
ATOM 959 N N . GLU A 1 123 ? -5.449 12.732 -2.458 1.00 67.44 123 GLU A N 1
ATOM 960 C CA . GLU A 1 123 ? -6.500 12.278 -1.541 1.00 67.44 123 GLU A CA 1
ATOM 961 C C . GLU A 1 123 ? -6.815 13.348 -0.480 1.00 67.44 123 GLU A C 1
ATOM 963 O O . GLU A 1 123 ? -7.984 13.662 -0.272 1.00 67.44 123 GLU A O 1
ATOM 968 N N . GLU A 1 124 ? -5.794 14.017 0.072 1.00 59.31 124 GLU A N 1
ATOM 969 C CA . GLU A 1 124 ? -5.944 15.152 1.008 1.00 59.31 124 GLU A CA 1
ATOM 970 C C . GLU A 1 124 ? -6.649 16.382 0.411 1.00 59.31 124 GLU A C 1
ATOM 972 O O . GLU A 1 124 ? -7.145 17.227 1.146 1.00 59.31 124 GLU A O 1
ATOM 977 N N . ARG A 1 125 ? -6.674 16.529 -0.920 1.00 57.06 125 ARG A N 1
ATOM 978 C CA . ARG A 1 125 ? -7.358 17.648 -1.599 1.00 57.06 125 ARG A CA 1
ATOM 979 C C . ARG A 1 125 ? -8.809 17.337 -1.950 1.00 57.06 125 ARG A C 1
ATOM 981 O O . ARG A 1 125 ? -9.533 18.244 -2.356 1.00 57.06 125 ARG A O 1
ATOM 988 N N . THR A 1 126 ? -9.189 16.064 -1.895 1.00 57.12 126 THR A N 1
ATOM 989 C CA . THR A 1 126 ? -10.531 15.576 -2.237 1.00 57.12 126 THR A CA 1
ATOM 990 C C . THR A 1 126 ? -11.366 15.190 -1.017 1.00 57.12 126 THR A C 1
ATOM 992 O O . THR A 1 126 ? -12.558 14.942 -1.185 1.00 57.12 126 THR A O 1
ATOM 995 N N . ALA A 1 127 ? -10.747 15.127 0.165 1.00 50.72 127 ALA A N 1
ATOM 996 C CA . ALA A 1 127 ? -11.398 14.994 1.468 1.00 50.72 127 ALA A CA 1
ATOM 997 C C . ALA A 1 127 ? -11.703 16.378 2.061 1.00 50.72 127 ALA A C 1
ATOM 999 O O . ALA A 1 127 ? -12.751 16.500 2.731 1.00 50.72 127 ALA A O 1
#

pLDDT: mean 84.14, std 15.59, range [39.78, 97.69]

Sequence (127 aa):
MADQTNLANANEKPELRVKTASTKLTENEFAELEAFASQRGQSVSEWIRQALLSEVRNPRNSATTFHVFTELVGIQLLLLNTLGPLIRGDKMTAEHLDAVLRQVQSSKARKAQELLNKRLNAEERTA

Secondary structure (DSSP, 8-state):
---GGGSSSS--PPPP----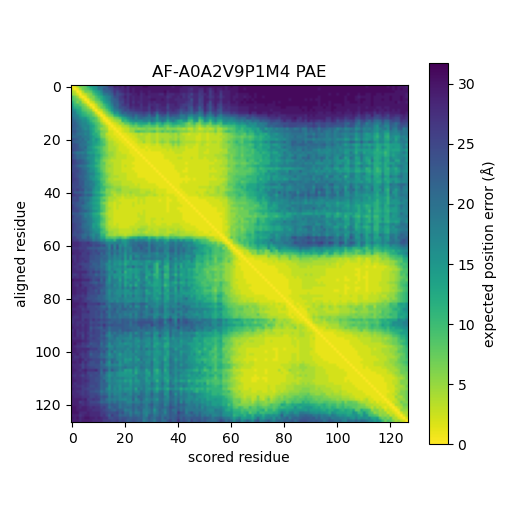------HHHHHHHHHHHHTTT--HHHHHHHHHHHHHH-TTHHHHHHHHHHHHHHHHHHHHHHHHHHHTTPPPPHHHHHHHHHHHHHHHHHHHHHHHHHHHHHHTTT-

Foldseek 3Di:
DDDPPPPPPPDPDPDDPPDDDDDDDDPVVVVVLCVVQVVVVHHSVVVVVCVVVCCVVPVCPVVVVLVVLLVVLLVVQLCVLPVVCVVVVHDDDPVNSVVSNVVSVVCSSVVSVVVVVVVVVVVVVVD